Protein AF-A0A7R9V0R5-F1 (afdb_monomer)

Organism: NCBI:txid1486919

pLDDT: mean 74.61, std 14.19, range [41.44, 92.38]

Mean predicted aligned error: 14.59 Å

Nearest PDB structures (foldseek):
  2hzs-assembly2_D  TM=3.699E-01  e=2.147E-01  Saccharomyces cerevisiae
  1mpf-assembly1_A  TM=5.753E-01  e=5.050E+00  Escherichia coli
  7pge-assembly1_B  TM=3.934E-01  e=5.050E+00  Escherichia coli
  6fey-assembly1_B  TM=3.656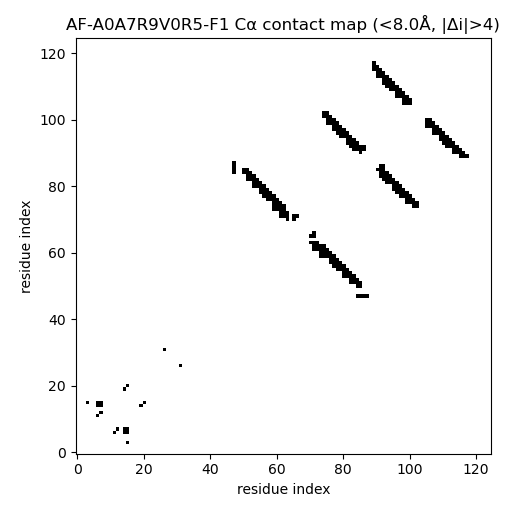E-01  e=2.983E+00  Drosophila melanogaster

Structure (mmCIF, N/CA/C/O backbone):
data_AF-A0A7R9V0R5-F1
#
_entry.id   AF-A0A7R9V0R5-F1
#
loop_
_atom_site.group_PDB
_atom_site.id
_atom_site.type_symbol
_atom_site.label_atom_id
_atom_site.label_alt_id
_atom_site.label_comp_id
_atom_site.label_asym_id
_atom_site.label_entity_id
_atom_site.label_seq_id
_atom_site.pdbx_PDB_ins_code
_atom_site.Cartn_x
_atom_site.Cartn_y
_atom_site.Cartn_z
_atom_site.occupancy
_atom_site.B_iso_or_equiv
_atom_site.auth_seq_id
_atom_site.auth_comp_id
_atom_site.auth_asym_id
_atom_site.auth_atom_id
_atom_site.pdbx_PDB_model_num
ATOM 1 N N . ASP A 1 1 ? 15.576 19.888 -45.234 1.00 60.53 1 ASP A N 1
ATOM 2 C CA . ASP A 1 1 ? 16.254 20.566 -44.118 1.00 60.53 1 ASP A CA 1
ATOM 3 C C . ASP A 1 1 ? 17.278 19.606 -43.510 1.00 60.53 1 ASP A C 1
ATOM 5 O O . ASP A 1 1 ? 16.869 18.547 -43.036 1.00 60.53 1 ASP A O 1
ATOM 9 N N . PRO A 1 2 ? 18.588 19.886 -43.612 1.00 62.25 2 PRO A N 1
ATOM 10 C CA . PRO A 1 2 ? 19.646 19.001 -43.113 1.00 62.25 2 PRO A CA 1
ATOM 11 C C . PRO A 1 2 ? 19.527 18.692 -41.612 1.00 62.25 2 PRO A C 1
ATOM 13 O O . PRO A 1 2 ? 19.936 17.615 -41.184 1.00 62.25 2 PRO A O 1
ATOM 16 N N . ARG A 1 3 ? 18.889 19.575 -40.830 1.00 58.12 3 ARG A N 1
ATOM 17 C CA . ARG A 1 3 ? 18.673 19.389 -39.384 1.00 58.12 3 ARG A CA 1
ATOM 18 C C . ARG A 1 3 ? 17.656 18.287 -39.078 1.00 58.12 3 ARG A C 1
ATOM 20 O O . ARG A 1 3 ? 17.913 17.425 -38.246 1.00 58.12 3 ARG A O 1
ATOM 27 N N . LYS A 1 4 ? 16.549 18.231 -39.832 1.00 57.16 4 LYS A N 1
ATOM 28 C CA . LYS A 1 4 ? 15.540 17.158 -39.714 1.00 57.16 4 LYS A CA 1
ATOM 29 C C . LYS A 1 4 ? 16.102 15.781 -40.078 1.00 57.16 4 LYS A C 1
ATOM 31 O O . LYS A 1 4 ? 15.618 14.772 -39.580 1.00 57.16 4 LYS A O 1
ATOM 36 N N . ARG A 1 5 ? 17.128 15.743 -40.934 1.00 60.72 5 ARG A N 1
ATOM 37 C CA . ARG A 1 5 ? 17.776 14.503 -41.374 1.00 60.72 5 ARG A CA 1
ATOM 38 C C . ARG A 1 5 ? 18.708 13.921 -40.310 1.00 60.72 5 ARG A C 1
ATOM 40 O O . ARG A 1 5 ? 18.681 12.721 -40.109 1.00 60.72 5 ARG A O 1
ATOM 47 N N . GLN A 1 6 ? 19.448 14.755 -39.577 1.00 61.22 6 GLN A N 1
ATOM 48 C CA . GLN A 1 6 ? 20.312 14.286 -38.484 1.00 61.22 6 GLN A CA 1
ATOM 49 C C . GLN A 1 6 ? 19.509 13.715 -37.308 1.00 61.22 6 GLN A C 1
ATOM 51 O O . GLN A 1 6 ? 19.860 12.668 -36.780 1.00 61.22 6 GLN A O 1
ATOM 56 N N . VAL A 1 7 ? 18.394 14.356 -36.939 1.00 59.09 7 VAL A N 1
ATOM 57 C CA . VAL A 1 7 ? 17.488 13.837 -35.896 1.00 59.09 7 VAL A CA 1
ATOM 58 C C . VAL A 1 7 ? 16.881 12.491 -36.314 1.00 59.09 7 VAL A C 1
ATOM 60 O O . VAL A 1 7 ? 16.793 11.568 -35.507 1.00 59.09 7 VAL A O 1
ATOM 63 N N . TYR A 1 8 ? 16.522 12.355 -37.594 1.00 56.41 8 TYR A N 1
ATOM 64 C CA . TYR A 1 8 ? 16.001 11.111 -38.159 1.00 56.41 8 TYR A CA 1
ATOM 65 C C . TYR A 1 8 ? 17.049 9.992 -38.220 1.00 56.41 8 TYR A C 1
ATOM 67 O O . TYR A 1 8 ? 16.741 8.857 -37.869 1.00 56.41 8 TYR A O 1
ATOM 75 N N . ASP A 1 9 ? 18.278 10.295 -38.639 1.00 57.94 9 ASP A N 1
ATOM 76 C CA . ASP A 1 9 ? 19.345 9.295 -38.775 1.00 57.94 9 ASP A CA 1
ATOM 77 C C . ASP A 1 9 ? 19.778 8.717 -37.414 1.00 57.94 9 ASP A C 1
ATOM 79 O O . ASP A 1 9 ? 20.269 7.592 -37.358 1.00 57.94 9 ASP A O 1
ATOM 83 N N . ILE A 1 10 ? 19.568 9.452 -36.314 1.00 59.59 10 ILE A N 1
ATOM 84 C CA . ILE A 1 10 ? 19.923 8.998 -34.961 1.00 59.59 10 ILE A CA 1
ATOM 85 C C . ILE A 1 10 ? 18.751 8.268 -34.272 1.00 59.59 10 ILE A C 1
ATOM 87 O O . ILE A 1 10 ? 18.986 7.278 -33.581 1.00 59.59 10 ILE A O 1
ATOM 91 N N . TYR A 1 11 ? 17.499 8.710 -34.462 1.00 55.72 11 TYR A N 1
ATOM 92 C CA . TYR A 1 11 ? 16.352 8.226 -33.664 1.00 55.72 11 TYR A CA 1
ATOM 93 C C . TYR A 1 11 ? 15.094 7.840 -34.474 1.00 55.72 11 TYR A C 1
ATOM 95 O O . TYR A 1 11 ? 14.051 7.525 -33.897 1.00 55.72 11 TYR A O 1
ATOM 103 N N . GLY A 1 12 ? 15.151 7.843 -35.808 1.00 62.31 12 GLY A N 1
ATOM 104 C CA . GLY A 1 12 ? 14.032 7.468 -36.680 1.00 62.31 12 GLY A CA 1
ATOM 105 C C . GLY A 1 12 ? 12.832 8.427 -36.616 1.00 62.31 12 GLY A C 1
ATOM 106 O O . GLY A 1 12 ? 12.947 9.594 -36.240 1.00 62.31 12 GLY A O 1
ATOM 107 N N . ARG A 1 13 ? 11.639 7.950 -37.013 1.00 59.00 13 ARG A N 1
ATOM 108 C CA . ARG A 1 13 ? 10.403 8.769 -37.00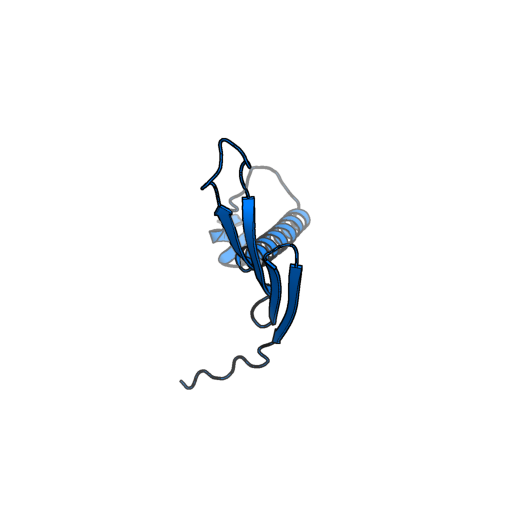8 1.00 59.00 13 ARG A CA 1
ATOM 109 C C . ARG A 1 13 ? 9.935 9.158 -35.601 1.00 59.00 13 ARG A C 1
ATOM 111 O O . ARG A 1 13 ? 9.242 10.162 -35.463 1.00 59.00 13 ARG A O 1
ATOM 118 N N . GLU A 1 14 ? 10.309 8.392 -34.580 1.00 58.28 14 GLU A N 1
ATOM 119 C CA . GLU A 1 14 ? 9.824 8.567 -33.205 1.00 58.28 14 GLU A CA 1
ATOM 120 C C . GLU A 1 14 ? 10.407 9.819 -32.532 1.00 58.28 14 GLU A C 1
ATOM 122 O O . GLU A 1 14 ? 9.687 10.517 -31.820 1.00 58.28 14 GLU A O 1
ATOM 127 N N . GLY A 1 15 ? 11.660 10.178 -32.842 1.00 54.38 15 GLY A N 1
ATOM 128 C CA . GLY A 1 15 ? 12.298 11.400 -32.331 1.00 54.38 15 GLY A CA 1
ATOM 129 C C . GLY A 1 15 ? 11.678 12.700 -32.863 1.00 54.38 15 GLY A C 1
ATOM 130 O O . GLY A 1 15 ? 11.631 13.701 -32.155 1.00 54.38 15 GLY A O 1
ATOM 131 N N . LEU A 1 16 ? 11.132 12.679 -34.085 1.00 55.00 16 LEU A N 1
ATOM 132 C CA . LEU A 1 16 ? 10.425 13.822 -34.683 1.00 55.00 16 LEU A CA 1
ATOM 133 C C . LEU A 1 16 ? 9.012 14.019 -34.106 1.00 55.00 16 LEU A C 1
ATOM 135 O O . LEU A 1 16 ? 8.532 15.147 -34.055 1.00 55.00 16 LEU A O 1
ATOM 139 N N . ALA A 1 17 ? 8.343 12.945 -33.672 1.00 54.97 17 ALA A N 1
ATOM 140 C CA . ALA A 1 17 ? 6.986 13.003 -33.120 1.00 54.97 17 ALA A CA 1
ATOM 141 C C . ALA A 1 17 ? 6.943 13.466 -31.651 1.00 54.97 17 ALA A C 1
ATOM 143 O O . ALA A 1 17 ? 5.918 13.968 -31.196 1.00 54.97 17 ALA A O 1
ATOM 144 N N . ALA A 1 18 ? 8.053 13.335 -30.917 1.00 57.50 18 ALA A N 1
ATOM 145 C CA . ALA A 1 18 ? 8.161 13.697 -29.502 1.00 57.50 18 ALA A CA 1
ATOM 146 C C . ALA A 1 18 ? 8.297 15.214 -29.231 1.00 57.50 18 ALA A C 1
ATOM 148 O O . ALA A 1 18 ? 8.534 15.605 -28.091 1.00 57.50 18 ALA A O 1
ATOM 149 N N . GLY A 1 19 ? 8.166 16.077 -30.248 1.00 55.00 19 GLY A N 1
ATOM 150 C CA . GLY A 1 19 ? 8.212 17.538 -30.079 1.00 55.00 19 GLY A CA 1
ATOM 151 C C . GLY A 1 19 ? 9.582 18.084 -29.667 1.00 55.00 19 GLY A C 1
ATOM 152 O O . GLY A 1 19 ? 9.675 19.205 -29.176 1.00 55.00 19 GLY A O 1
ATOM 153 N N . MET A 1 20 ? 10.648 17.309 -29.876 1.00 55.16 20 MET A N 1
ATOM 154 C CA . MET A 1 20 ? 12.030 17.658 -29.535 1.00 55.16 20 MET A CA 1
ATOM 155 C C . MET A 1 20 ? 12.631 18.646 -30.561 1.00 55.16 20 MET A C 1
ATOM 157 O O . MET A 1 20 ? 13.757 18.490 -31.034 1.00 55.16 20 MET A O 1
ATOM 161 N N . GLU A 1 21 ? 11.854 19.657 -30.961 1.00 52.12 21 GLU A N 1
ATOM 162 C CA . GLU A 1 21 ? 12.317 20.749 -31.814 1.00 52.12 21 GLU A CA 1
ATOM 163 C C . GLU A 1 21 ? 13.150 21.728 -30.974 1.00 52.12 21 GLU A C 1
ATOM 165 O O . GLU A 1 21 ? 12.638 22.649 -30.352 1.00 52.12 21 GLU A O 1
ATOM 170 N N . ILE A 1 22 ? 14.455 21.445 -30.938 1.00 51.06 22 ILE A N 1
ATOM 171 C CA . ILE A 1 22 ? 15.596 22.374 -30.885 1.00 51.06 22 ILE A CA 1
ATOM 172 C C . ILE A 1 22 ? 15.296 23.711 -30.175 1.00 51.06 22 ILE A C 1
ATOM 174 O O . ILE A 1 22 ? 14.968 24.712 -30.810 1.00 51.06 22 ILE A O 1
ATOM 178 N N . GLY A 1 23 ? 15.497 23.747 -28.855 1.00 47.75 23 GLY A N 1
ATOM 179 C CA . GLY A 1 23 ? 15.852 24.990 -28.170 1.00 47.75 23 GLY A CA 1
ATOM 180 C C . GLY A 1 23 ? 17.283 25.403 -28.537 1.00 47.75 23 GLY A C 1
ATOM 181 O O . GLY A 1 23 ? 18.136 24.547 -28.759 1.00 47.75 23 GLY A O 1
ATOM 182 N N . ASP A 1 24 ? 17.547 26.709 -28.596 1.00 47.09 24 ASP A N 1
ATOM 183 C CA . ASP A 1 24 ? 18.773 27.362 -29.103 1.00 47.09 24 ASP A CA 1
ATOM 184 C C . ASP A 1 24 ? 20.075 27.100 -28.302 1.00 47.09 24 ASP A C 1
ATOM 186 O O . ASP A 1 24 ? 21.033 27.871 -28.379 1.00 47.09 24 ASP A O 1
ATOM 190 N N . TRP A 1 25 ? 20.161 26.016 -27.528 1.00 43.84 25 TRP A N 1
ATOM 191 C CA . TRP A 1 25 ? 21.359 25.668 -26.767 1.00 43.84 25 TRP A CA 1
ATOM 192 C C . TRP A 1 25 ? 21.986 24.366 -27.258 1.00 43.84 25 TRP A C 1
ATOM 194 O O . TRP A 1 25 ? 21.413 23.284 -27.175 1.00 43.84 25 TRP A O 1
ATOM 204 N N . LEU A 1 26 ? 23.204 24.517 -27.770 1.00 50.28 26 LEU A N 1
ATOM 205 C CA . LEU A 1 26 ? 24.104 23.492 -28.275 1.00 50.28 26 LEU A CA 1
ATOM 206 C C . LEU A 1 26 ? 24.447 22.466 -27.172 1.00 50.28 26 LEU A C 1
ATOM 208 O O . LEU A 1 26 ? 25.489 22.576 -26.533 1.00 50.28 26 LEU A O 1
ATOM 212 N N . HIS A 1 27 ? 23.590 21.474 -26.933 1.00 51.47 27 HIS A N 1
ATOM 213 C CA . HIS A 1 27 ? 23.977 20.286 -26.169 1.00 51.47 27 HIS A CA 1
ATOM 214 C C . HIS A 1 27 ? 24.619 19.268 -27.113 1.00 51.47 27 HIS A C 1
ATOM 216 O O . HIS A 1 27 ? 24.149 19.018 -28.226 1.00 51.47 27 HIS A O 1
ATOM 222 N N . ASN A 1 28 ? 25.764 18.744 -26.690 1.00 67.69 28 ASN A N 1
ATOM 223 C CA . ASN A 1 28 ? 26.580 17.807 -27.446 1.00 67.69 28 ASN A CA 1
ATOM 224 C C . ASN A 1 28 ? 25.739 16.560 -27.791 1.00 67.69 28 ASN A C 1
ATOM 226 O O . ASN A 1 28 ? 24.846 16.189 -27.034 1.00 67.69 28 ASN A O 1
ATOM 230 N N . VAL A 1 29 ? 26.015 15.862 -28.897 1.00 64.56 29 VAL A N 1
ATOM 231 C CA . VAL A 1 29 ? 25.238 14.663 -29.307 1.00 64.56 29 VAL A CA 1
ATOM 232 C C . VAL A 1 29 ? 25.189 13.604 -28.191 1.00 64.56 29 VAL A C 1
ATOM 234 O O . VAL A 1 29 ? 24.200 12.887 -28.044 1.00 64.56 29 VAL A O 1
ATOM 237 N N . ASN A 1 30 ? 26.233 13.551 -27.359 1.00 67.44 30 ASN A N 1
ATOM 238 C CA . ASN A 1 30 ? 26.289 12.707 -26.166 1.00 67.44 30 ASN A CA 1
ATOM 239 C C . ASN A 1 30 ? 25.327 13.143 -25.051 1.00 67.44 30 ASN A C 1
ATOM 241 O O . ASN A 1 30 ? 24.761 12.283 -24.380 1.00 67.44 30 ASN A O 1
ATOM 245 N N . ASP A 1 31 ? 25.119 14.445 -24.866 1.00 67.06 31 ASP A N 1
ATOM 246 C CA . ASP A 1 31 ? 24.207 14.977 -23.850 1.00 67.06 31 ASP A CA 1
ATOM 247 C C . ASP A 1 31 ? 22.752 14.696 -24.247 1.00 67.06 31 ASP A C 1
ATOM 249 O O . ASP A 1 31 ? 21.971 14.215 -23.431 1.00 67.06 31 ASP A O 1
ATOM 253 N N . LEU A 1 32 ? 22.423 14.842 -25.536 1.00 67.00 32 LEU A N 1
ATOM 254 C CA . LEU A 1 32 ? 21.097 14.506 -26.064 1.00 67.00 32 LEU A CA 1
ATOM 255 C C . LEU A 1 32 ? 20.782 13.002 -25.942 1.00 67.00 32 LEU A C 1
ATOM 257 O O . LEU A 1 32 ? 19.651 12.613 -25.655 1.00 67.00 32 LEU A O 1
ATOM 261 N N . LYS A 1 33 ? 21.787 12.135 -26.128 1.00 74.88 33 LYS A N 1
ATOM 262 C CA . LYS A 1 33 ? 21.638 10.686 -25.915 1.00 74.88 33 LYS A CA 1
ATOM 263 C C . LYS A 1 33 ? 21.373 10.351 -24.446 1.00 74.88 33 LYS A C 1
ATOM 265 O O . LYS A 1 33 ? 20.554 9.481 -24.155 1.00 74.88 33 LYS A O 1
ATOM 270 N N . LYS A 1 34 ? 22.036 11.056 -23.529 1.00 80.25 34 LYS A N 1
ATOM 271 C CA . LYS A 1 34 ? 21.835 10.887 -22.089 1.00 80.25 34 LYS A CA 1
ATOM 272 C C . LYS A 1 34 ? 20.430 11.324 -21.666 1.00 80.25 34 LYS A C 1
ATOM 274 O O . LYS A 1 34 ? 19.749 10.570 -20.978 1.00 80.25 34 LYS A O 1
ATOM 279 N N . GLU A 1 35 ? 19.962 12.475 -22.146 1.00 76.19 35 GLU A N 1
ATOM 280 C CA . GLU A 1 35 ? 18.592 12.948 -21.897 1.00 76.19 35 GLU A CA 1
ATOM 281 C C . GLU A 1 35 ? 17.535 11.970 -22.433 1.00 76.19 35 GLU A C 1
ATOM 283 O O . GLU A 1 35 ? 16.505 11.748 -21.794 1.00 76.19 35 GLU A O 1
ATOM 288 N N . TRP A 1 36 ? 17.799 11.331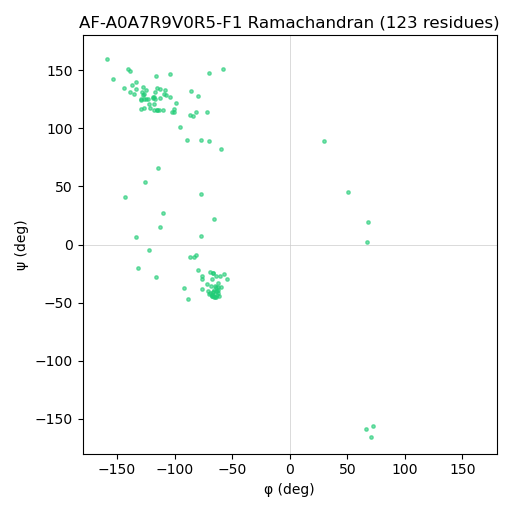 -23.577 1.00 74.88 36 TRP A N 1
ATOM 289 C CA . TRP A 1 36 ? 16.919 10.306 -24.136 1.00 74.88 36 TRP A CA 1
ATOM 290 C C . TRP A 1 36 ? 16.868 9.028 -23.291 1.00 74.88 36 TRP A C 1
ATOM 292 O O . TRP A 1 36 ? 15.788 8.483 -23.052 1.00 74.88 36 TRP A O 1
ATOM 302 N N . GLU A 1 37 ? 18.015 8.543 -22.817 1.00 82.19 37 GLU A N 1
ATOM 303 C CA . GLU A 1 37 ? 18.067 7.384 -21.921 1.00 82.19 37 GLU A CA 1
ATOM 304 C C . GLU A 1 37 ? 17.339 7.671 -20.599 1.00 82.19 37 GLU A C 1
ATOM 306 O O . GLU A 1 37 ? 16.553 6.841 -20.135 1.00 82.19 37 GLU A O 1
ATOM 311 N N . GLU A 1 38 ? 17.512 8.871 -20.041 1.00 83.06 38 GLU A N 1
ATOM 312 C CA . GLU A 1 38 ? 16.784 9.327 -18.852 1.00 83.06 38 GLU A CA 1
ATOM 313 C C . GLU A 1 38 ? 15.272 9.445 -19.110 1.00 83.06 38 GLU A C 1
ATOM 315 O O . GLU A 1 38 ? 14.460 9.043 -18.271 1.00 83.06 38 GLU A O 1
ATOM 320 N N . PHE A 1 39 ? 14.871 9.938 -20.286 1.00 78.56 39 PHE A N 1
ATOM 321 C CA . PHE A 1 39 ? 13.467 10.001 -20.697 1.00 78.56 39 PHE A CA 1
ATOM 322 C C . PHE A 1 39 ? 12.846 8.606 -20.828 1.00 78.56 39 PHE A C 1
ATOM 324 O O . PHE A 1 39 ? 11.737 8.377 -20.341 1.00 78.56 39 PHE A O 1
ATOM 331 N N . LYS A 1 40 ? 13.563 7.654 -21.437 1.00 80.88 40 LYS A N 1
ATOM 332 C CA . LYS A 1 40 ? 13.095 6.2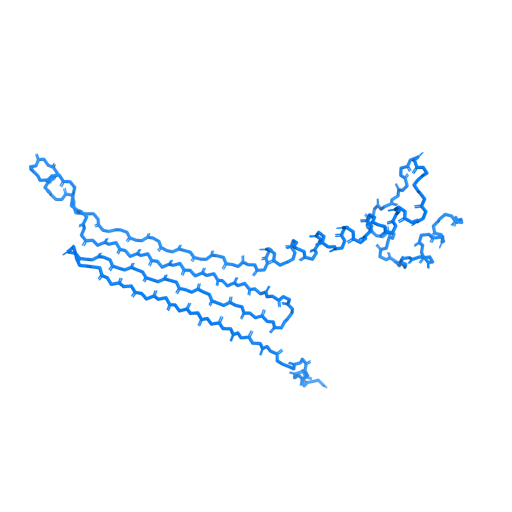72 -21.594 1.00 80.88 40 LYS A CA 1
ATOM 333 C C . LYS A 1 40 ? 12.921 5.586 -20.240 1.00 80.88 40 LYS A C 1
ATOM 335 O O . LYS A 1 40 ? 11.868 5.002 -20.004 1.00 80.88 40 LYS A O 1
ATOM 340 N N . GLN A 1 41 ? 13.893 5.729 -19.337 1.00 79.88 41 GLN A N 1
ATOM 341 C CA . GLN A 1 41 ? 13.793 5.185 -17.979 1.00 79.88 41 GLN A CA 1
ATOM 342 C C . GLN A 1 41 ? 12.630 5.795 -17.191 1.00 79.88 41 GLN A C 1
ATOM 344 O O . GLN A 1 41 ? 11.947 5.087 -16.455 1.00 79.88 41 GLN A O 1
ATOM 349 N N . ARG A 1 42 ? 12.377 7.100 -17.346 1.00 79.25 42 ARG A N 1
ATOM 350 C CA . ARG A 1 42 ? 11.228 7.757 -16.710 1.00 79.25 42 ARG A CA 1
ATOM 351 C C . ARG A 1 42 ? 9.904 7.222 -17.255 1.00 79.25 42 ARG A C 1
ATOM 353 O O . ARG A 1 42 ? 9.029 6.882 -16.470 1.00 79.25 42 ARG A O 1
ATOM 360 N N . LYS A 1 43 ? 9.788 7.075 -18.575 1.00 77.81 43 LYS A N 1
ATOM 361 C CA . LYS A 1 43 ? 8.579 6.546 -19.222 1.00 77.81 43 LYS A CA 1
ATOM 362 C C . LYS A 1 43 ? 8.311 5.080 -18.858 1.00 77.81 43 LYS A C 1
ATOM 364 O O . LYS A 1 43 ? 7.159 4.676 -18.740 1.00 77.81 43 LYS A O 1
ATOM 369 N N . GLU A 1 44 ? 9.363 4.284 -18.694 1.00 73.06 44 GLU A N 1
ATOM 370 C CA . GLU A 1 44 ? 9.267 2.884 -18.267 1.00 73.06 44 GLU A CA 1
ATOM 371 C C . GLU A 1 44 ? 8.785 2.783 -16.814 1.00 73.06 44 GLU A C 1
ATOM 373 O O . GLU A 1 44 ? 7.819 2.074 -16.547 1.00 73.06 44 GLU A O 1
ATOM 378 N N . LYS A 1 45 ? 9.3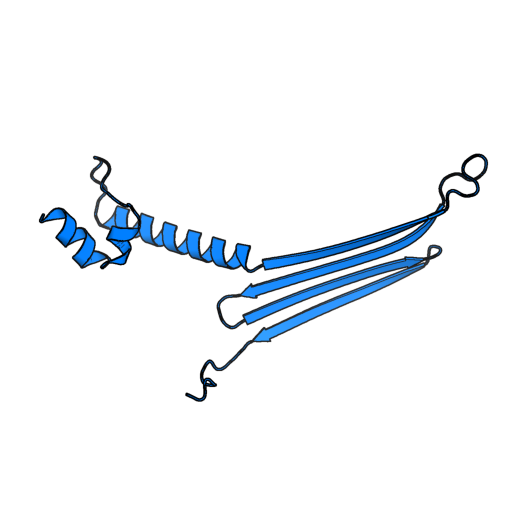28 3.610 -15.911 1.00 71.62 45 LYS A N 1
ATOM 379 C CA . LYS A 1 45 ? 8.832 3.729 -14.529 1.00 71.62 45 LYS A CA 1
ATOM 380 C C . LYS A 1 45 ? 7.381 4.204 -14.453 1.00 71.62 45 LYS A C 1
ATOM 382 O O . LYS A 1 45 ? 6.589 3.614 -13.733 1.00 71.62 45 LYS A O 1
ATOM 387 N N . GLU A 1 46 ? 7.000 5.218 -15.229 1.00 71.00 46 GLU A N 1
ATOM 388 C CA . GLU A 1 46 ? 5.608 5.696 -15.286 1.00 71.00 46 GLU A CA 1
ATOM 389 C C . GLU A 1 46 ? 4.647 4.607 -15.804 1.00 71.00 46 GLU A C 1
ATOM 391 O O . GLU A 1 46 ? 3.493 4.517 -15.371 1.00 71.00 46 GLU A O 1
ATOM 396 N N . ARG A 1 47 ? 5.112 3.737 -16.712 1.00 68.94 47 ARG A N 1
ATOM 397 C CA . ARG A 1 47 ? 4.338 2.584 -17.193 1.00 68.94 47 ARG A CA 1
ATOM 398 C C . ARG A 1 47 ? 4.163 1.522 -16.104 1.00 68.94 47 ARG A C 1
ATOM 400 O O . ARG A 1 47 ? 3.064 1.000 -15.959 1.00 68.94 47 ARG A O 1
ATOM 407 N N . GLU A 1 48 ? 5.200 1.234 -15.325 1.00 67.75 48 GLU A N 1
ATOM 408 C CA . GLU A 1 48 ? 5.127 0.303 -14.187 1.00 67.75 48 GLU A CA 1
ATOM 409 C C . GLU A 1 48 ? 4.239 0.844 -13.050 1.00 67.75 48 GLU A C 1
ATOM 411 O O . GLU A 1 48 ? 3.416 0.120 -12.482 1.00 67.75 48 GLU A O 1
ATOM 416 N N . GLU A 1 49 ? 4.340 2.141 -12.753 1.00 66.88 49 GLU A N 1
ATOM 417 C CA . GLU A 1 49 ? 3.522 2.807 -11.733 1.00 66.88 49 GLU A CA 1
ATOM 418 C C . GLU A 1 49 ? 2.042 2.848 -12.132 1.00 66.88 49 GLU A C 1
ATOM 420 O O . GLU A 1 49 ? 1.175 2.535 -11.315 1.00 66.88 49 GLU A O 1
ATOM 425 N N . SER A 1 50 ? 1.735 3.160 -13.396 1.00 64.38 50 SER A N 1
ATOM 426 C CA . SER A 1 50 ? 0.352 3.144 -13.901 1.00 64.38 50 SER A CA 1
ATOM 427 C C . SER A 1 50 ? -0.239 1.736 -14.012 1.00 64.38 50 SER A C 1
ATOM 429 O O . SER A 1 50 ? -1.460 1.585 -13.945 1.00 64.38 50 SER A O 1
ATOM 431 N N . ALA A 1 51 ? 0.599 0.703 -14.131 1.00 72.06 51 ALA A N 1
ATOM 432 C CA . ALA A 1 51 ? 0.160 -0.689 -14.126 1.00 72.06 51 ALA A CA 1
ATOM 433 C C . ALA A 1 51 ? -0.073 -1.251 -12.710 1.00 72.06 51 ALA A C 1
ATOM 435 O O . ALA A 1 51 ? -0.635 -2.339 -12.561 1.00 72.06 51 ALA A O 1
ATOM 436 N N . THR A 1 52 ? 0.312 -0.516 -11.661 1.00 77.25 52 THR A N 1
ATOM 437 C CA . THR A 1 52 ? 0.080 -0.924 -10.274 1.00 77.25 52 THR A CA 1
ATOM 438 C C . THR A 1 52 ? -1.325 -0.522 -9.831 1.00 77.25 52 THR A C 1
ATOM 440 O O . THR A 1 52 ? -1.636 0.652 -9.636 1.00 77.25 52 THR A O 1
ATOM 443 N N . THR A 1 53 ? -2.195 -1.509 -9.625 1.00 80.88 53 THR A N 1
ATOM 444 C CA . THR A 1 53 ? -3.550 -1.289 -9.114 1.00 80.88 53 THR A CA 1
ATOM 445 C C . THR A 1 53 ? -3.611 -1.611 -7.626 1.00 80.88 53 THR A C 1
ATOM 447 O O . THR A 1 53 ? -3.496 -2.763 -7.209 1.00 80.88 53 THR A O 1
ATOM 450 N N . ILE A 1 54 ? -3.856 -0.587 -6.809 1.00 82.25 54 ILE A N 1
ATOM 451 C CA . ILE A 1 54 ? -4.081 -0.732 -5.368 1.00 82.25 54 ILE A CA 1
ATOM 452 C C . ILE A 1 54 ? -5.588 -0.709 -5.107 1.00 82.25 54 ILE A C 1
ATOM 454 O O . ILE A 1 54 ? -6.269 0.267 -5.421 1.00 82.25 54 ILE A O 1
ATOM 458 N N . LYS A 1 55 ? -6.121 -1.772 -4.502 1.00 87.69 55 LYS A N 1
ATOM 459 C CA . LYS A 1 55 ? -7.519 -1.850 -4.053 1.00 87.69 55 LYS A CA 1
ATOM 460 C C . LYS A 1 55 ? -7.536 -2.030 -2.545 1.00 87.69 55 LYS A C 1
ATOM 462 O O . LYS A 1 55 ? -6.915 -2.945 -2.015 1.00 87.69 55 LYS A O 1
ATOM 467 N N . ALA A 1 56 ? -8.265 -1.172 -1.845 1.00 86.75 56 ALA A N 1
ATOM 468 C CA . ALA A 1 56 ? -8.450 -1.293 -0.409 1.00 86.75 56 ALA A CA 1
ATOM 469 C C . ALA A 1 56 ? -9.923 -1.111 -0.046 1.00 86.75 56 ALA A C 1
ATOM 471 O O . ALA A 1 56 ? -10.583 -0.186 -0.514 1.00 86.75 56 ALA A O 1
ATOM 472 N N . LEU A 1 57 ? -10.426 -1.994 0.809 1.00 90.38 57 LEU A N 1
ATOM 473 C CA . LEU A 1 57 ? -11.749 -1.928 1.402 1.00 90.38 57 LEU A CA 1
ATOM 474 C C . LEU A 1 57 ? -11.592 -1.808 2.913 1.00 90.38 57 LEU A C 1
ATOM 476 O O . LEU A 1 57 ? -11.029 -2.690 3.564 1.00 90.38 57 LEU A O 1
ATOM 480 N N . TYR A 1 58 ? -12.130 -0.726 3.464 1.00 91.81 58 TYR A N 1
ATOM 481 C CA . TYR A 1 58 ? -12.236 -0.523 4.900 1.00 91.81 58 TYR A CA 1
ATOM 482 C C . TYR A 1 58 ? -13.709 -0.478 5.289 1.00 91.81 58 TYR A C 1
ATOM 484 O O . TYR A 1 58 ? -14.445 0.421 4.886 1.00 91.81 58 TYR A O 1
ATOM 492 N N . GLN A 1 59 ? -14.145 -1.452 6.079 1.00 91.19 59 GLN A N 1
ATOM 493 C CA . GLN A 1 59 ? -15.513 -1.537 6.566 1.00 91.19 59 GLN A CA 1
ATOM 494 C C . GLN A 1 59 ? -15.511 -1.560 8.089 1.00 91.19 59 GLN A C 1
ATOM 496 O O . GLN A 1 59 ? -14.973 -2.479 8.703 1.00 91.19 59 GLN A O 1
ATOM 501 N N . CYS A 1 60 ? -16.176 -0.590 8.712 1.00 90.12 60 CYS A N 1
ATOM 502 C CA . CYS A 1 60 ? -16.408 -0.595 10.152 1.00 90.12 60 CYS A CA 1
ATOM 503 C C . CYS A 1 60 ? -17.908 -0.678 10.461 1.00 90.12 60 CYS A C 1
ATOM 505 O O . CYS A 1 60 ? -18.744 -0.141 9.734 1.00 90.12 60 CYS A O 1
ATOM 507 N N . ARG A 1 61 ? -18.256 -1.372 11.545 1.00 88.31 61 ARG A N 1
ATOM 508 C CA . ARG A 1 61 ? -19.586 -1.335 12.154 1.00 88.31 61 ARG A CA 1
ATOM 509 C C . ARG A 1 61 ? -19.472 -0.684 13.514 1.00 88.31 61 ARG A C 1
ATOM 511 O O . ARG A 1 61 ? -18.850 -1.245 14.419 1.00 88.31 61 ARG A O 1
ATOM 518 N N . ILE A 1 62 ? -20.121 0.459 13.644 1.00 87.38 62 ILE A N 1
ATOM 519 C CA . ILE A 1 62 ? -20.251 1.192 14.894 1.00 87.38 62 ILE A CA 1
ATOM 520 C C . ILE A 1 62 ? -21.700 1.061 15.339 1.00 87.38 62 ILE A C 1
ATOM 522 O O . ILE A 1 62 ? -22.630 1.266 14.564 1.00 87.38 62 ILE A O 1
ATOM 526 N N . ASP A 1 63 ? -21.870 0.668 16.589 1.00 86.69 63 ASP A N 1
ATOM 527 C CA . ASP A 1 63 ? -23.144 0.622 17.277 1.00 86.69 63 ASP A CA 1
ATOM 528 C C . ASP A 1 63 ? -23.234 1.858 18.174 1.00 86.69 63 ASP A C 1
ATOM 530 O O . ASP A 1 63 ? -22.406 2.048 19.068 1.00 86.69 63 ASP A O 1
ATOM 534 N N . ALA A 1 64 ? -24.209 2.714 17.880 1.00 84.19 64 ALA A N 1
ATOM 535 C CA . ALA A 1 64 ? -24.472 3.963 18.590 1.00 84.19 64 ALA A CA 1
ATOM 536 C C . ALA A 1 64 ? -25.801 3.922 19.365 1.00 84.19 64 ALA A C 1
ATOM 538 O O . ALA A 1 64 ? -26.311 4.966 19.763 1.00 84.19 64 ALA A O 1
ATOM 539 N N . THR A 1 65 ? -26.375 2.728 19.568 1.00 83.25 65 THR A N 1
ATOM 540 C CA . THR A 1 65 ? -27.718 2.561 20.154 1.00 83.25 65 THR A CA 1
ATOM 541 C C . THR A 1 65 ? -27.825 3.139 21.570 1.00 83.25 65 THR A C 1
ATOM 543 O O . THR A 1 65 ? -28.898 3.562 21.979 1.00 83.25 65 THR A O 1
ATOM 546 N N . ASP A 1 66 ? -26.715 3.204 22.309 1.00 76.25 66 ASP A N 1
ATOM 547 C CA . ASP A 1 66 ? -26.662 3.747 23.669 1.00 76.25 66 ASP A CA 1
ATOM 548 C C . ASP A 1 66 ? -25.591 4.844 23.795 1.00 76.25 66 ASP A C 1
ATOM 550 O O . ASP A 1 66 ? -24.671 4.779 24.614 1.00 76.25 66 ASP A O 1
ATOM 554 N N . LEU A 1 67 ? -25.679 5.850 22.918 1.00 75.44 67 LEU A N 1
ATOM 555 C CA . LEU A 1 67 ? -24.697 6.935 22.844 1.00 75.44 67 LEU A CA 1
ATOM 556 C C . LEU A 1 67 ? -24.622 7.762 24.140 1.00 75.44 67 LEU A C 1
ATOM 558 O O . LEU A 1 67 ? -23.536 8.182 24.530 1.00 75.44 67 LEU A O 1
ATOM 562 N N . LEU A 1 68 ? -25.760 7.973 24.808 1.00 78.00 68 LEU A N 1
ATOM 563 C CA . LEU A 1 68 ? -25.883 8.818 26.002 1.00 78.00 68 LEU A CA 1
ATOM 564 C C . LEU A 1 68 ? -25.347 8.164 27.286 1.00 78.00 68 LEU A C 1
ATOM 566 O O . LEU A 1 68 ? -24.929 8.894 28.184 1.00 78.00 68 LEU A O 1
ATOM 570 N N . HIS A 1 69 ? -25.338 6.829 27.397 1.00 79.94 69 HIS A N 1
ATOM 571 C CA . HIS A 1 69 ? -24.859 6.147 28.610 1.00 79.94 69 HIS A CA 1
ATOM 572 C C . HIS A 1 69 ? -23.621 5.276 28.400 1.00 79.94 69 HIS A C 1
ATOM 574 O O . HIS A 1 69 ? -22.839 5.100 29.334 1.00 79.94 69 HIS A O 1
ATOM 580 N N . ARG A 1 70 ? -23.413 4.731 27.198 1.00 72.75 70 ARG A N 1
ATOM 581 C CA . ARG A 1 70 ? -22.308 3.800 26.906 1.00 72.75 70 ARG A CA 1
ATOM 582 C C . ARG A 1 70 ? -21.379 4.254 25.782 1.00 72.75 70 ARG A C 1
ATOM 584 O O . ARG A 1 70 ? -20.360 3.601 25.560 1.00 72.75 70 ARG A O 1
ATOM 591 N N . GLY A 1 71 ? -21.686 5.365 25.115 1.00 82.62 71 GLY A N 1
ATOM 592 C CA . GLY A 1 71 ? -20.883 5.904 24.019 1.00 82.62 71 GLY A CA 1
ATOM 593 C C . GLY A 1 71 ? -20.950 5.060 22.740 1.00 82.62 71 GLY A C 1
ATOM 594 O O . GLY A 1 71 ? -21.814 4.201 22.570 1.00 82.62 71 GLY A O 1
ATOM 595 N N . LEU A 1 72 ? -20.031 5.323 21.807 1.00 81.19 72 LEU A N 1
ATOM 596 C CA . LEU A 1 72 ? -19.925 4.588 20.542 1.00 81.19 72 LEU A CA 1
ATOM 597 C C . LEU A 1 72 ? -19.203 3.254 20.751 1.00 81.19 72 LEU A C 1
ATOM 599 O O . LEU A 1 72 ? -18.076 3.221 21.249 1.00 81.19 72 LEU A O 1
ATOM 603 N N . ARG A 1 73 ? -19.808 2.148 20.308 1.00 82.88 73 ARG A N 1
ATOM 604 C CA . ARG A 1 73 ? -19.197 0.817 20.385 1.00 82.88 73 ARG A CA 1
ATOM 605 C C . ARG A 1 73 ? -18.811 0.306 19.004 1.00 82.88 73 ARG A C 1
ATOM 607 O O . ARG A 1 73 ? -19.665 -0.005 18.179 1.00 82.88 73 ARG A O 1
ATOM 614 N N . LEU A 1 74 ? -17.515 0.115 18.775 1.00 82.19 74 LEU A N 1
ATOM 615 C CA . LEU A 1 74 ? -17.021 -0.569 17.582 1.00 82.19 74 LEU A CA 1
ATOM 616 C C . LEU A 1 74 ? -17.329 -2.078 17.681 1.00 82.19 74 LEU A C 1
ATOM 618 O O . LEU A 1 74 ? -16.826 -2.771 18.567 1.00 82.19 74 LEU A O 1
ATOM 622 N N . ARG A 1 75 ? -18.197 -2.587 16.799 1.00 86.50 75 ARG A N 1
ATOM 623 C CA . ARG A 1 75 ? -18.642 -3.997 16.760 1.00 86.50 75 ARG A CA 1
ATOM 624 C C . ARG A 1 75 ? -17.726 -4.862 15.904 1.00 86.50 75 ARG A C 1
ATOM 626 O O . ARG A 1 75 ? -17.376 -5.976 16.301 1.00 86.50 75 ARG A O 1
ATOM 633 N N . SER A 1 76 ? -17.388 -4.372 14.715 1.00 87.88 76 SER A N 1
ATOM 634 C CA . SER A 1 76 ? -16.519 -5.088 13.787 1.00 87.88 76 SER A CA 1
ATOM 635 C C . SER A 1 76 ? -15.775 -4.147 12.856 1.00 87.88 76 SER A C 1
ATOM 637 O O . SER A 1 76 ? -16.381 -3.208 12.348 1.00 87.88 76 SER A O 1
ATOM 639 N N . THR A 1 77 ? -14.527 -4.473 12.550 1.00 90.88 77 THR A N 1
ATOM 640 C CA . THR A 1 77 ? -13.723 -3.798 11.529 1.00 90.88 77 THR A CA 1
ATOM 641 C C . THR A 1 77 ? -13.170 -4.848 10.585 1.00 90.88 77 THR A C 1
ATOM 643 O O . THR A 1 77 ? -12.593 -5.826 11.049 1.00 90.88 77 THR A O 1
ATOM 646 N N . VAL A 1 78 ? -13.350 -4.664 9.283 1.00 91.06 78 VAL A N 1
ATOM 647 C CA . VAL A 1 78 ? -12.769 -5.502 8.235 1.00 91.06 78 VAL A CA 1
ATOM 648 C C . VAL A 1 78 ? -11.952 -4.603 7.323 1.00 91.06 78 VAL A C 1
ATOM 650 O O . VAL A 1 78 ? -12.455 -3.609 6.803 1.00 91.06 78 VAL A O 1
ATOM 653 N N . VAL A 1 79 ? -10.689 -4.959 7.152 1.00 92.38 79 VAL A N 1
ATOM 654 C CA . VAL A 1 79 ? -9.741 -4.313 6.255 1.00 92.38 79 VAL A CA 1
ATOM 655 C C . VAL A 1 79 ? -9.321 -5.358 5.243 1.00 92.38 79 VAL A C 1
ATOM 657 O O . VAL A 1 79 ? -8.930 -6.458 5.620 1.00 92.38 79 VAL A O 1
ATOM 660 N N . THR A 1 80 ? -9.444 -5.051 3.962 1.00 91.25 80 THR A N 1
ATOM 661 C CA . THR A 1 80 ? -8.902 -5.875 2.879 1.00 91.25 80 THR A CA 1
ATOM 662 C C . THR A 1 80 ? -8.091 -4.961 1.984 1.00 91.25 80 THR A C 1
ATOM 664 O O . THR A 1 80 ? -8.648 -4.025 1.424 1.00 91.25 80 THR A O 1
ATOM 667 N N . SER A 1 81 ? -6.791 -5.191 1.876 1.00 91.31 81 SER A N 1
ATOM 668 C CA . SER A 1 81 ? -5.901 -4.492 0.955 1.00 91.31 81 SER A CA 1
ATOM 669 C C . SER A 1 81 ? -5.361 -5.491 -0.053 1.00 91.31 81 SER A C 1
ATOM 671 O O . SER A 1 81 ? -4.955 -6.586 0.315 1.00 91.31 81 SER A O 1
ATOM 673 N N . SER A 1 82 ? -5.350 -5.130 -1.326 1.00 89.75 82 SER A N 1
ATOM 674 C CA . SER A 1 82 ? -4.697 -5.899 -2.374 1.00 89.75 82 SER A CA 1
ATOM 675 C C . SER A 1 82 ? -3.934 -4.969 -3.299 1.00 89.75 82 SER A C 1
ATOM 677 O O . SER A 1 82 ? -4.440 -3.911 -3.679 1.00 89.75 82 SER A O 1
ATOM 679 N N . VAL A 1 83 ? -2.731 -5.378 -3.660 1.00 88.00 83 VAL A N 1
ATOM 680 C CA . VAL A 1 83 ? -1.865 -4.699 -4.611 1.00 88.00 83 VAL A CA 1
ATOM 681 C C . VAL A 1 83 ? -1.587 -5.683 -5.732 1.00 88.00 83 VAL A C 1
ATOM 683 O O . VAL A 1 83 ? -1.019 -6.749 -5.497 1.00 88.00 83 VAL A O 1
ATOM 686 N N . ASP A 1 84 ? -2.024 -5.311 -6.927 1.00 84.94 84 ASP A N 1
ATOM 687 C CA . ASP A 1 84 ? -1.688 -5.973 -8.180 1.00 84.94 84 ASP A CA 1
ATOM 688 C C . ASP A 1 84 ? -0.630 -5.112 -8.872 1.00 84.94 84 ASP A C 1
ATOM 690 O O . ASP A 1 84 ? -0.921 -3.974 -9.239 1.00 84.94 84 ASP A O 1
ATOM 694 N N . ALA A 1 85 ? 0.591 -5.618 -9.025 1.00 83.19 85 ALA A N 1
ATOM 695 C CA . ALA A 1 85 ? 1.665 -4.932 -9.738 1.00 83.19 85 ALA A CA 1
ATOM 696 C C . ALA A 1 85 ? 2.089 -5.768 -10.948 1.00 83.19 85 ALA A C 1
ATOM 698 O O . ALA A 1 85 ? 2.593 -6.881 -10.785 1.00 83.19 85 ALA A O 1
ATOM 699 N N . ALA A 1 86 ? 1.886 -5.236 -12.154 1.00 77.44 86 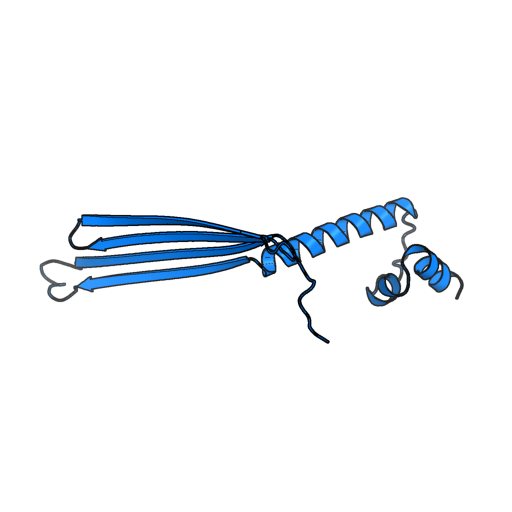ALA A N 1
ATOM 700 C CA . ALA A 1 86 ? 2.439 -5.830 -13.366 1.00 77.44 86 ALA A CA 1
ATOM 701 C C . ALA A 1 86 ? 3.903 -5.393 -13.519 1.00 77.44 86 ALA A C 1
ATOM 703 O O . ALA A 1 86 ? 4.195 -4.210 -13.695 1.00 77.44 86 ALA A O 1
ATOM 704 N N . LEU A 1 87 ? 4.824 -6.348 -13.419 1.00 74.25 87 LEU A N 1
ATOM 705 C CA . LEU A 1 87 ? 6.240 -6.168 -13.721 1.00 74.25 87 LEU A CA 1
ATOM 706 C C . LEU A 1 87 ? 6.454 -6.485 -15.210 1.00 74.25 87 LEU A C 1
ATOM 708 O O . LEU A 1 87 ? 6.708 -7.623 -15.608 1.00 74.25 87 LEU A O 1
ATOM 712 N N . GLY A 1 88 ? 6.338 -5.460 -16.051 1.00 71.62 88 GLY A N 1
ATOM 713 C CA . GLY A 1 88 ? 6.491 -5.593 -17.501 1.00 71.62 88 GLY A CA 1
ATOM 714 C C . GLY A 1 88 ? 5.317 -6.310 -18.178 1.00 71.62 88 GLY A C 1
ATOM 715 O O . GLY A 1 88 ? 4.197 -6.314 -17.676 1.00 71.62 88 GLY A O 1
ATOM 716 N N . ASP A 1 89 ? 5.566 -6.895 -19.352 1.00 71.19 89 ASP A N 1
ATOM 717 C CA . ASP A 1 89 ? 4.504 -7.472 -20.194 1.00 71.19 89 ASP A CA 1
ATOM 718 C C . ASP A 1 89 ? 4.100 -8.908 -19.790 1.00 71.19 89 ASP A C 1
ATOM 720 O O . ASP A 1 89 ? 3.102 -9.419 -20.294 1.00 71.19 89 ASP A O 1
ATOM 724 N N . ALA A 1 90 ? 4.858 -9.569 -18.901 1.00 74.31 90 ALA A N 1
ATOM 725 C CA . ALA A 1 90 ? 4.702 -11.000 -18.615 1.00 74.31 90 ALA A CA 1
ATOM 726 C C . ALA A 1 90 ? 4.638 -11.393 -17.130 1.00 74.31 90 ALA A C 1
ATOM 728 O O . ALA A 1 90 ? 4.150 -12.483 -16.822 1.00 74.31 90 ALA A O 1
ATOM 729 N N . ASP A 1 91 ? 5.114 -10.558 -16.205 1.00 81.81 91 ASP A N 1
ATOM 730 C CA . ASP A 1 91 ? 5.145 -10.896 -14.782 1.00 81.81 91 ASP A CA 1
ATOM 731 C C . ASP A 1 91 ? 4.099 -10.073 -14.022 1.00 81.81 91 ASP A C 1
ATOM 733 O O . ASP A 1 91 ? 4.021 -8.861 -14.167 1.00 81.81 91 ASP A O 1
ATOM 737 N N . ASN A 1 92 ? 3.313 -10.724 -13.167 1.00 81.25 92 ASN A N 1
ATOM 738 C CA . ASN A 1 92 ? 2.343 -10.093 -12.279 1.00 81.25 92 ASN A CA 1
ATOM 739 C C . ASN A 1 92 ? 2.597 -10.538 -10.837 1.00 81.25 92 ASN A C 1
ATOM 741 O O . ASN A 1 92 ? 2.680 -11.732 -10.531 1.00 81.25 92 ASN A O 1
ATOM 745 N N . VAL A 1 93 ? 2.687 -9.570 -9.933 1.00 86.00 93 VAL A N 1
ATOM 746 C CA . VAL A 1 93 ? 2.810 -9.778 -8.490 1.00 86.00 93 VAL A CA 1
ATOM 747 C C . VAL A 1 93 ? 1.492 -9.393 -7.831 1.00 86.00 93 VAL A C 1
ATOM 749 O O . VAL A 1 93 ? 0.980 -8.297 -8.044 1.00 86.00 93 VAL A O 1
ATOM 752 N N . HIS A 1 94 ? 0.962 -10.290 -7.004 1.00 87.75 94 HIS A N 1
ATOM 753 C CA . HIS A 1 94 ? -0.246 -10.074 -6.219 1.00 87.75 94 HIS A CA 1
ATOM 754 C C . HIS A 1 94 ? 0.080 -10.135 -4.729 1.00 87.75 94 HIS A C 1
ATOM 756 O O . HIS A 1 94 ? 0.615 -11.130 -4.238 1.00 87.75 94 HIS A O 1
ATOM 762 N N . VAL A 1 95 ? -0.275 -9.093 -3.988 1.00 90.25 95 VAL A N 1
ATOM 763 C CA . VAL A 1 95 ? -0.167 -9.070 -2.527 1.00 90.25 95 VAL A CA 1
ATOM 764 C C . VAL A 1 95 ? -1.520 -8.701 -1.957 1.00 90.25 95 VAL A C 1
ATOM 766 O O . VAL A 1 95 ? -1.987 -7.593 -2.186 1.00 90.25 95 VAL A O 1
ATOM 769 N N . GLN A 1 96 ? -2.138 -9.587 -1.183 1.00 90.88 96 GLN A N 1
ATOM 770 C CA . GLN A 1 96 ? -3.418 -9.335 -0.530 1.00 90.88 96 GLN A CA 1
ATOM 771 C C . GLN A 1 96 ? -3.316 -9.560 0.976 1.00 90.88 96 GLN A C 1
ATOM 773 O O . GLN A 1 96 ? -2.937 -10.628 1.434 1.00 90.88 96 GLN A O 1
ATOM 778 N N . GLY A 1 97 ? -3.697 -8.562 1.764 1.00 90.94 97 GLY A N 1
ATOM 779 C CA . GLY A 1 97 ? -3.874 -8.664 3.205 1.00 90.94 97 GLY A CA 1
ATOM 780 C C . GLY A 1 97 ? -5.343 -8.510 3.570 1.00 90.94 97 GLY A C 1
ATOM 781 O O . GLY A 1 97 ? -6.014 -7.591 3.103 1.00 90.94 97 GLY A O 1
ATOM 782 N N . GLN A 1 98 ? -5.849 -9.376 4.438 1.00 91.69 98 GLN A N 1
ATOM 783 C CA . GLN A 1 98 ? -7.155 -9.196 5.053 1.00 91.69 98 GLN A CA 1
ATOM 784 C C . GLN A 1 98 ? -7.027 -9.297 6.570 1.00 91.69 98 GLN A C 1
ATOM 786 O O . GLN A 1 98 ? -6.357 -10.174 7.106 1.00 91.69 98 GLN A O 1
ATOM 791 N N . ALA A 1 99 ? -7.681 -8.378 7.271 1.00 91.38 99 ALA A N 1
ATOM 792 C CA . ALA A 1 99 ? -7.764 -8.352 8.720 1.00 91.38 99 ALA A CA 1
ATOM 793 C C . ALA A 1 99 ? -9.206 -8.067 9.136 1.00 91.38 99 ALA A C 1
ATOM 795 O O . ALA A 1 99 ? -9.826 -7.112 8.671 1.00 91.38 99 ALA A O 1
ATOM 796 N N . ALA A 1 100 ? -9.748 -8.888 10.024 1.00 91.38 100 ALA A N 1
ATOM 797 C CA . ALA A 1 100 ? -11.084 -8.741 10.570 1.00 91.38 100 ALA A CA 1
ATOM 798 C C . ALA A 1 100 ? -11.025 -8.803 12.096 1.00 91.38 100 ALA A C 1
ATOM 800 O O . ALA A 1 100 ? -10.550 -9.777 12.675 1.00 91.38 100 ALA A O 1
ATOM 801 N N . VAL A 1 101 ? -11.545 -7.771 12.751 1.00 90.75 101 VAL A N 1
ATOM 802 C CA . VAL A 1 101 ? -11.714 -7.705 14.202 1.00 90.75 101 VAL A CA 1
ATOM 803 C C . VAL A 1 101 ? -13.201 -7.712 14.502 1.00 90.75 101 VAL A C 1
ATOM 805 O O . VAL A 1 101 ? -13.943 -6.880 13.980 1.00 90.75 101 VAL A O 1
ATOM 808 N N . ARG A 1 102 ? -13.657 -8.632 15.350 1.00 88.88 102 ARG A N 1
ATOM 809 C CA . ARG A 1 102 ? -15.042 -8.696 15.824 1.00 88.88 102 ARG A CA 1
ATOM 810 C C . ARG A 1 102 ? -15.053 -9.020 17.306 1.00 88.88 102 ARG A C 1
ATOM 812 O O . ARG A 1 102 ? -14.417 -9.974 17.733 1.00 88.88 102 ARG A O 1
ATOM 819 N N . ASN A 1 103 ? -15.818 -8.254 18.083 1.00 83.25 103 ASN A N 1
ATOM 820 C CA . ASN A 1 103 ? -15.970 -8.485 19.525 1.00 83.25 103 ASN A CA 1
ATOM 821 C C . ASN A 1 103 ? -14.621 -8.641 20.261 1.00 83.25 103 ASN A C 1
ATOM 823 O O . ASN A 1 103 ? -14.468 -9.545 21.070 1.00 83.25 103 ASN A O 1
ATOM 827 N N . GLN A 1 104 ? -13.656 -7.761 19.968 1.00 79.94 104 GLN A N 1
ATOM 828 C CA . GLN A 1 104 ? -12.299 -7.766 20.546 1.00 79.94 104 GLN A CA 1
ATOM 829 C C . GLN A 1 104 ? -11.411 -8.963 20.159 1.00 79.94 104 GLN A C 1
ATOM 831 O O . GLN A 1 104 ? -10.260 -9.018 20.575 1.00 79.94 104 GLN A O 1
ATOM 836 N N . THR A 1 105 ? -11.886 -9.882 19.317 1.00 87.44 105 THR A N 1
ATOM 837 C CA . THR A 1 105 ? -11.059 -10.943 18.735 1.00 87.44 105 THR A CA 1
ATOM 838 C C . THR A 1 105 ? -10.733 -10.601 17.285 1.00 87.44 105 THR A C 1
ATOM 840 O O . THR A 1 105 ? -11.624 -10.287 16.492 1.00 87.44 105 THR A O 1
ATOM 843 N N . GLY A 1 106 ? -9.445 -10.621 16.949 1.00 88.31 106 GLY A N 1
ATOM 844 C CA . GLY A 1 106 ? -8.935 -10.369 15.606 1.00 88.31 106 GLY A CA 1
ATOM 845 C C . GLY A 1 106 ? -8.512 -11.654 14.904 1.00 88.31 106 GLY A C 1
ATOM 846 O O . GLY A 1 106 ? -8.016 -12.582 15.535 1.00 88.31 106 GLY A O 1
ATOM 847 N N . SER A 1 107 ? -8.683 -11.684 13.591 1.00 90.19 107 SER A N 1
ATOM 848 C CA . SER A 1 107 ? -8.102 -12.681 12.696 1.00 90.19 107 SER A CA 1
ATOM 849 C C . SER A 1 107 ? -7.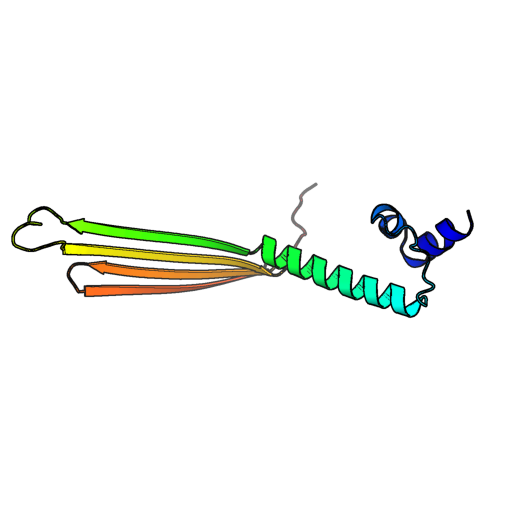614 -11.974 11.441 1.00 90.19 107 SER A C 1
ATOM 851 O O . SER A 1 107 ? -8.181 -10.953 11.047 1.00 90.19 107 SER A O 1
ATOM 853 N N . GLY A 1 108 ? -6.571 -12.494 10.815 1.00 90.25 108 GLY A N 1
ATOM 854 C CA . GLY A 1 108 ? -6.088 -11.952 9.559 1.00 90.25 108 GLY A CA 1
ATOM 855 C C . GLY A 1 108 ? -5.264 -12.968 8.797 1.00 90.25 108 GLY A C 1
ATOM 856 O O . GLY A 1 108 ? -4.767 -13.940 9.367 1.00 90.25 108 GLY A O 1
ATOM 857 N N . ASN A 1 109 ? -5.145 -12.732 7.503 1.00 92.00 109 ASN A N 1
ATOM 858 C CA . ASN A 1 109 ? -4.370 -13.526 6.573 1.00 92.00 109 ASN A CA 1
ATOM 859 C C . ASN A 1 109 ? -3.660 -12.600 5.590 1.00 92.00 109 ASN A C 1
ATOM 861 O O . ASN A 1 109 ? -4.131 -11.507 5.274 1.00 92.00 109 ASN A O 1
ATOM 865 N N . VAL A 1 110 ? -2.517 -13.067 5.102 1.00 90.50 110 VAL A N 1
ATOM 866 C CA . VAL A 1 110 ? -1.764 -12.408 4.041 1.00 90.50 110 VAL A CA 1
ATOM 867 C C . VAL A 1 110 ? -1.491 -13.446 2.964 1.00 90.50 110 VAL A C 1
ATOM 869 O O . VAL A 1 110 ? -1.082 -14.566 3.265 1.00 90.50 110 VAL A O 1
ATOM 872 N N . ILE A 1 111 ? -1.769 -13.079 1.723 1.00 90.00 111 ILE A N 1
ATOM 873 C CA . ILE A 1 111 ? -1.620 -13.890 0.526 1.00 90.00 111 ILE A CA 1
ATOM 874 C C . ILE A 1 111 ? -0.608 -13.178 -0.363 1.00 90.00 111 ILE A C 1
ATOM 876 O O . ILE A 1 111 ? -0.759 -12.000 -0.680 1.00 90.00 111 ILE A O 1
ATOM 880 N N . PHE A 1 112 ? 0.419 -13.916 -0.763 1.00 89.44 112 PHE A N 1
ATOM 881 C CA . PHE A 1 112 ? 1.405 -13.483 -1.741 1.00 89.44 112 PHE A CA 1
ATOM 882 C C . PHE A 1 112 ? 1.307 -14.410 -2.947 1.00 89.44 112 PHE A C 1
ATOM 884 O O . PHE A 1 112 ? 1.272 -15.631 -2.791 1.00 89.44 112 PHE A O 1
ATOM 891 N N . GLY A 1 113 ? 1.244 -13.829 -4.137 1.00 88.12 113 GLY A N 1
ATOM 892 C CA . GLY A 1 113 ? 1.154 -14.534 -5.404 1.00 88.12 113 GLY A CA 1
ATOM 893 C C . GLY A 1 113 ? 2.130 -13.947 -6.413 1.00 88.12 113 GLY A C 1
ATOM 894 O O . GLY A 1 113 ? 2.307 -12.734 -6.495 1.00 88.12 113 GLY A O 1
ATOM 895 N N . TYR A 1 114 ? 2.755 -14.823 -7.186 1.00 88.00 114 TYR A N 1
ATOM 896 C CA . TYR A 1 114 ? 3.586 -14.463 -8.325 1.00 88.00 114 TYR A CA 1
ATOM 897 C C . TYR A 1 114 ? 3.115 -15.277 -9.524 1.00 88.00 114 TYR A C 1
ATOM 899 O O . TYR A 1 114 ? 3.026 -16.504 -9.443 1.00 88.00 114 TYR A O 1
ATOM 907 N N . ALA A 1 115 ? 2.790 -14.595 -10.613 1.00 84.44 115 ALA A N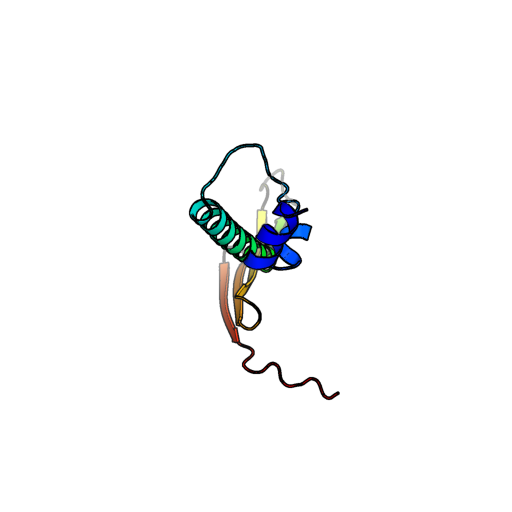 1
ATOM 908 C CA . ALA A 1 115 ? 2.377 -15.204 -11.865 1.00 84.44 115 ALA A CA 1
ATOM 909 C C . ALA A 1 115 ? 3.284 -14.692 -12.986 1.00 84.44 115 ALA A C 1
ATOM 911 O O . ALA A 1 115 ? 3.514 -13.494 -13.093 1.00 84.44 115 ALA A O 1
ATOM 912 N N . ARG A 1 116 ? 3.785 -15.601 -13.824 1.00 82.62 116 ARG A N 1
ATOM 913 C CA . ARG A 1 116 ? 4.584 -15.286 -15.015 1.00 82.62 116 ARG A CA 1
ATOM 914 C C . ARG A 1 116 ? 3.968 -15.969 -16.227 1.00 82.62 116 ARG A C 1
ATOM 916 O O . ARG A 1 116 ? 3.810 -17.191 -16.224 1.00 82.62 116 ARG A O 1
ATOM 923 N N . THR A 1 117 ? 3.658 -15.215 -17.274 1.00 80.06 117 THR A N 1
ATOM 924 C CA . THR A 1 117 ? 3.257 -15.757 -18.577 1.00 80.06 117 THR A CA 1
ATOM 925 C C . THR A 1 117 ? 4.500 -16.035 -19.418 1.00 80.06 117 THR A C 1
ATOM 927 O O . THR A 1 117 ? 5.206 -15.119 -19.820 1.00 80.06 117 THR A O 1
ATOM 930 N N . LEU A 1 118 ? 4.794 -17.313 -19.670 1.00 72.81 118 LEU A N 1
ATOM 931 C CA . LEU A 1 118 ? 6.043 -17.750 -20.314 1.00 72.81 118 LEU A CA 1
ATOM 932 C C . LEU A 1 118 ? 6.014 -17.750 -21.852 1.00 72.81 118 LEU A C 1
ATOM 934 O O . LEU A 1 118 ? 7.060 -17.934 -22.467 1.00 72.81 118 LEU A O 1
ATOM 938 N N . SER A 1 119 ? 4.853 -17.580 -22.486 1.00 67.56 119 SER A N 1
ATOM 939 C CA . SER A 1 119 ? 4.724 -17.656 -23.944 1.00 67.56 119 SER A CA 1
ATOM 940 C C . SER A 1 119 ? 3.704 -16.652 -24.466 1.00 67.56 119 SER A C 1
ATOM 942 O O . SER A 1 119 ? 2.609 -16.541 -23.922 1.00 67.56 119 SER A O 1
ATOM 944 N N . GLN A 1 120 ? 4.073 -15.957 -25.543 1.00 58.47 120 GLN A N 1
ATOM 945 C CA . GLN A 1 120 ? 3.229 -15.036 -26.309 1.00 58.47 120 GLN A CA 1
ATOM 946 C C . GLN A 1 120 ? 2.900 -15.613 -27.704 1.00 58.47 120 GLN A C 1
ATOM 948 O O . GLN A 1 120 ? 2.679 -14.871 -28.654 1.00 58.47 120 GLN A O 1
ATOM 953 N N . HIS A 1 121 ? 2.892 -16.944 -27.842 1.00 50.34 121 HIS A N 1
ATOM 954 C CA . HIS A 1 121 ? 2.523 -17.652 -29.074 1.00 50.34 121 HIS A CA 1
ATOM 955 C C . HIS A 1 121 ? 1.243 -18.470 -28.884 1.00 50.34 121 HIS A C 1
ATOM 957 O O . HIS A 1 121 ? 1.281 -19.694 -28.931 1.00 50.34 121 HIS A O 1
ATOM 963 N N . ASP A 1 122 ? 0.118 -17.793 -28.657 1.00 46.66 122 ASP A N 1
ATOM 964 C CA . ASP A 1 122 ? -1.204 -18.436 -28.708 1.00 46.66 122 ASP A CA 1
ATOM 965 C C . ASP A 1 122 ? -2.273 -17.501 -29.300 1.00 46.66 122 ASP A C 1
ATOM 967 O O . ASP A 1 122 ? -3.405 -17.405 -28.833 1.00 46.66 122 ASP A O 1
ATOM 971 N N . THR A 1 123 ? -1.903 -16.770 -30.354 1.00 44.31 123 THR A N 1
ATOM 972 C CA . THR A 1 123 ? -2.880 -16.268 -31.325 1.00 44.31 123 THR A CA 1
ATOM 973 C C . THR A 1 123 ? -2.916 -17.262 -32.480 1.00 44.31 123 THR A C 1
ATOM 975 O O . THR A 1 123 ? -2.003 -17.294 -33.304 1.00 44.31 123 THR A O 1
ATOM 978 N N . LEU A 1 124 ? -3.940 -18.117 -32.488 1.00 50.34 124 LEU A N 1
ATOM 979 C CA . LEU A 1 124 ? -4.362 -18.876 -33.663 1.00 50.34 124 LEU A CA 1
ATOM 980 C C . LEU A 1 124 ? -4.982 -17.889 -34.664 1.00 50.34 124 LEU A C 1
ATOM 982 O O . LEU A 1 124 ? -6.186 -17.651 -34.603 1.00 50.34 12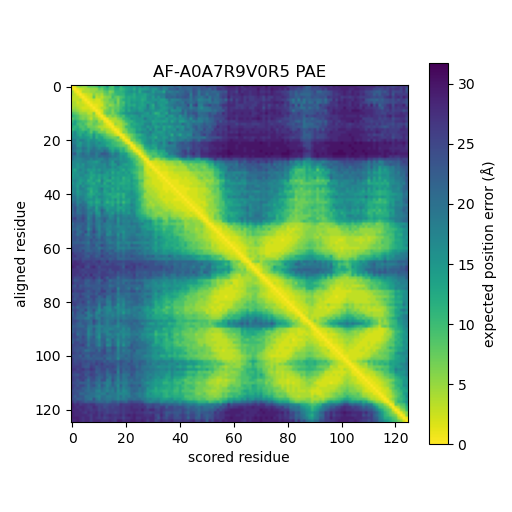4 LEU A O 1
ATOM 986 N N . ASP A 1 125 ? -4.152 -17.318 -35.536 1.00 41.44 125 ASP A N 1
ATOM 987 C CA . ASP A 1 125 ? -4.556 -16.719 -36.818 1.00 41.44 125 ASP A CA 1
ATOM 988 C C . ASP A 1 125 ? -3.881 -17.488 -37.964 1.00 41.44 125 ASP A C 1
ATOM 990 O O . ASP A 1 125 ? -2.660 -17.765 -37.856 1.00 41.44 125 ASP A O 1
#

Solvent-accessible surface area (backbone atoms only — not comparable to full-atom values): 7412 Å² total; per-residue (Å²): 111,76,67,64,48,55,53,32,77,76,50,40,75,62,48,69,72,69,69,70,74,78,67,100,66,92,66,52,76,66,53,56,51,49,54,48,53,54,49,51,54,50,54,51,49,53,51,40,56,70,45,41,48,76,48,74,46,81,46,75,41,73,45,56,91,45,49,92,85,70,37,77,39,81,49,34,40,39,40,38,39,33,38,41,36,36,58,71,98,42,32,38,39,38,41,35,41,38,41,40,36,44,80,93,47,72,50,70,53,76,47,78,47,80,47,71,62,91,74,92,84,81,77,94,124

Radius of gyration: 26.67 Å; Cα contacts (8 Å, |Δi|>4): 154; chains: 1; bounding box: 54×46×73 Å

Secondary structure (DSSP, 8-state):
-HHHHHHHHHHHHHHHHTT----SS---HHHHHHHHHHHHHHHHHHHHHHTEEEEEEEEEEEE-TTTTTT--EEEEEEEEEEEEEEETTTEEEEEEEEEEEETTEEEEEEEEEEEE---------

Foldseek 3Di:
DVVVVVQCVVPNPVSVVVPPPDDPDDDDPVRVVVVVVVVVVVVLVVVQVVQKDKDKDWDWDWDCVPCPPPRIDTAKIKIKIWIWTDPPDFKIKIWIKIWMAGPNDIDIDIDTDIGGDPDPPPDPD

InterPro domains:
  IPR052243 Mitochondrial inner membrane organizing protein [PTHR44157] (1-123)

Sequence (125 aa):
DPRKRQVYDIYGREGLAAGMEIGDWLHNVNDLKKEWEEFKQRKEKEREESATTIKALYQCRIDATDLLHRGLRLRSTVVTSSVDAALGDADNVHVQGQAAVRNQTGSGNVIFGYARTLSQHDTLD